Protein AF-A0A2N1MJB3-F1 (afdb_monomer)

Mean predicted aligned error: 12.79 Å

Sequence (61 aa):
MKENLPYWTSRNKEIDKLIRYTQLNATQACDYLEWIPFENFELVKYIALWMEGPRWIWDKG

Structure (mmCIF, N/CA/C/O backbone):
data_AF-A0A2N1MJB3-F1
#
_entry.id   AF-A0A2N1MJB3-F1
#
loop_
_atom_site.group_PDB
_atom_site.id
_atom_site.type_symbol
_atom_site.label_atom_id
_atom_site.label_alt_id
_atom_site.label_comp_id
_atom_site.label_asym_id
_atom_site.label_entity_id
_atom_site.label_seq_id
_atom_site.pdbx_PDB_ins_code
_atom_site.Cartn_x
_atom_site.Cartn_y
_atom_site.Cartn_z
_atom_site.occupancy
_atom_site.B_iso_or_equiv
_atom_site.auth_seq_id
_atom_site.auth_comp_id
_atom_site.auth_asym_id
_atom_site.auth_atom_id
_atom_site.pdbx_PDB_model_num
ATOM 1 N N . MET A 1 1 ? -4.654 3.661 13.575 1.00 40.84 1 MET A N 1
ATOM 2 C CA . MET A 1 1 ? -5.066 4.790 12.714 1.00 40.84 1 MET A CA 1
ATOM 3 C C . MET A 1 1 ? -6.224 4.326 11.855 1.00 40.84 1 MET A C 1
ATOM 5 O O . MET A 1 1 ? -6.100 3.300 11.204 1.00 40.84 1 MET A O 1
ATOM 9 N N . LYS A 1 2 ? -7.371 5.000 11.945 1.00 51.75 2 LYS A N 1
ATOM 10 C CA . LYS A 1 2 ? -8.616 4.620 11.256 1.00 51.75 2 LYS A CA 1
ATOM 11 C C . LYS A 1 2 ? -9.027 5.664 10.216 1.00 51.75 2 LYS A C 1
ATOM 13 O O . LYS A 1 2 ? -10.196 5.748 9.860 1.00 51.75 2 LYS A O 1
ATOM 18 N N . GLU A 1 3 ? -8.083 6.485 9.782 1.00 57.19 3 GLU A N 1
ATOM 19 C CA . GLU A 1 3 ? -8.379 7.722 9.079 1.00 57.19 3 GLU A CA 1
ATOM 20 C C . GLU A 1 3 ? -7.615 7.740 7.762 1.00 57.19 3 GLU A C 1
ATOM 22 O O . GLU A 1 3 ? -6.394 7.613 7.746 1.00 57.19 3 GLU A O 1
ATOM 27 N N . ASN A 1 4 ? -8.390 7.882 6.683 1.00 53.81 4 ASN A N 1
ATOM 28 C CA . ASN A 1 4 ? -7.969 8.049 5.293 1.00 53.81 4 ASN A CA 1
ATOM 29 C C . ASN A 1 4 ? -7.583 6.761 4.554 1.00 53.81 4 ASN A C 1
ATOM 31 O O . ASN A 1 4 ? -6.519 6.679 3.949 1.00 53.81 4 ASN A O 1
ATOM 35 N N . LEU A 1 5 ? -8.498 5.780 4.513 1.00 59.00 5 LEU A N 1
ATOM 36 C CA . LEU A 1 5 ? -8.528 4.895 3.342 1.00 59.00 5 LEU A CA 1
ATOM 37 C C . LEU A 1 5 ? -8.694 5.807 2.117 1.00 59.00 5 LEU A C 1
ATOM 39 O O . LEU A 1 5 ? -9.661 6.577 2.091 1.00 59.00 5 LEU A O 1
ATOM 43 N N . PRO A 1 6 ? -7.764 5.796 1.150 1.00 60.00 6 PRO A N 1
ATOM 44 C CA . PRO A 1 6 ? -7.901 6.659 -0.005 1.00 60.00 6 PRO A CA 1
ATOM 45 C C . PRO A 1 6 ? -9.170 6.262 -0.766 1.00 60.00 6 PRO A C 1
ATOM 47 O O . PRO A 1 6 ? -9.578 5.102 -0.743 1.00 60.00 6 PRO A O 1
ATOM 50 N N . TYR A 1 7 ? -9.807 7.217 -1.446 1.00 65.06 7 TYR A N 1
ATOM 51 C CA . TYR A 1 7 ? -11.067 7.018 -2.181 1.00 65.06 7 TYR A CA 1
ATOM 52 C C . TYR A 1 7 ? -10.959 6.057 -3.389 1.00 65.06 7 TYR A C 1
ATOM 54 O O . TYR A 1 7 ? -11.825 6.062 -4.265 1.00 65.06 7 TYR A O 1
ATOM 62 N N . TRP A 1 8 ? -9.900 5.249 -3.478 1.00 76.38 8 TRP A N 1
ATOM 63 C CA . TRP A 1 8 ? -9.723 4.275 -4.540 1.00 76.38 8 TRP A CA 1
ATOM 64 C C . TRP A 1 8 ? -10.584 3.027 -4.296 1.00 76.38 8 TRP A C 1
ATOM 66 O O . TRP A 1 8 ? -10.832 2.600 -3.171 1.00 76.38 8 TRP A O 1
ATOM 76 N N . THR A 1 9 ? -11.038 2.423 -5.390 1.00 78.19 9 THR A N 1
ATOM 77 C CA . THR A 1 9 ? -11.633 1.083 -5.427 1.00 78.19 9 THR A CA 1
ATOM 78 C C . THR A 1 9 ? -11.166 0.419 -6.711 1.00 78.19 9 THR A C 1
ATOM 80 O O . THR A 1 9 ? -11.163 1.045 -7.775 1.00 78.19 9 THR A O 1
ATOM 83 N N . SER A 1 10 ? -10.799 -0.857 -6.627 1.00 82.06 10 SER A N 1
ATOM 84 C CA . SER A 1 10 ? -10.477 -1.663 -7.809 1.00 82.06 10 SER A CA 1
ATOM 85 C C . SER A 1 10 ? -11.710 -2.005 -8.653 1.00 82.06 10 SER A C 1
ATOM 87 O O . SER A 1 10 ? -11.586 -2.625 -9.708 1.00 82.06 10 SER A O 1
ATOM 89 N N . ARG A 1 11 ? -12.917 -1.650 -8.177 1.00 85.50 11 ARG A N 1
ATOM 90 C CA . ARG A 1 11 ? -14.224 -2.150 -8.643 1.00 85.50 11 ARG A CA 1
ATOM 91 C C . ARG A 1 11 ? -14.400 -3.664 -8.474 1.00 85.50 11 ARG A C 1
ATOM 93 O O . ARG A 1 11 ? -15.425 -4.206 -8.890 1.00 85.50 11 ARG A O 1
ATOM 100 N N . ASN A 1 12 ? -13.461 -4.342 -7.815 1.00 90.69 12 ASN A N 1
ATOM 101 C CA . ASN A 1 12 ? -13.548 -5.744 -7.444 1.00 90.69 12 ASN A CA 1
ATOM 102 C C . ASN A 1 12 ? -13.587 -5.867 -5.915 1.00 90.69 12 ASN A C 1
ATOM 104 O O . ASN A 1 12 ? -12.597 -5.658 -5.218 1.00 90.69 12 ASN A O 1
ATOM 108 N N . LYS A 1 13 ? -14.753 -6.255 -5.392 1.00 91.12 13 LYS A N 1
ATOM 109 C CA . LYS A 1 13 ? -14.998 -6.321 -3.944 1.00 91.12 13 LYS A CA 1
ATOM 110 C C . LYS A 1 13 ? -14.072 -7.293 -3.214 1.00 91.12 13 LYS A C 1
ATOM 112 O O . LYS A 1 13 ? -13.759 -7.049 -2.054 1.00 91.12 13 LYS A O 1
ATOM 117 N N . GLU A 1 14 ? -13.661 -8.385 -3.853 1.00 93.81 14 GLU A N 1
ATOM 118 C CA . GLU A 1 14 ? -12.777 -9.369 -3.218 1.00 93.81 14 GLU A CA 1
ATOM 119 C C . GLU A 1 14 ? -11.337 -8.853 -3.147 1.00 93.81 14 GLU A C 1
ATOM 121 O O . GLU A 1 14 ? -10.687 -8.984 -2.111 1.00 93.81 14 GLU A O 1
ATOM 126 N N . ILE A 1 15 ? -10.877 -8.163 -4.195 1.00 91.06 15 ILE A N 1
ATOM 127 C CA . ILE A 1 15 ? -9.575 -7.484 -4.194 1.00 91.06 15 ILE A CA 1
ATOM 128 C C . ILE A 1 15 ? -9.563 -6.360 -3.150 1.00 91.06 15 ILE A C 1
ATOM 130 O O . ILE A 1 15 ? -8.644 -6.288 -2.337 1.00 91.06 15 ILE A O 1
ATOM 134 N N . ASP A 1 16 ? -10.613 -5.536 -3.098 1.00 90.62 16 ASP A N 1
ATOM 135 C CA . ASP A 1 16 ? -10.721 -4.443 -2.124 1.00 90.62 16 ASP A CA 1
ATOM 136 C C . ASP A 1 16 ? -10.700 -4.967 -0.671 1.00 90.62 16 ASP A C 1
ATOM 138 O O . ASP A 1 16 ? -10.032 -4.393 0.195 1.00 90.62 16 ASP A O 1
ATOM 142 N N . LYS A 1 17 ? -11.389 -6.087 -0.390 1.00 92.81 17 LYS A N 1
ATOM 143 C CA . LYS A 1 17 ? 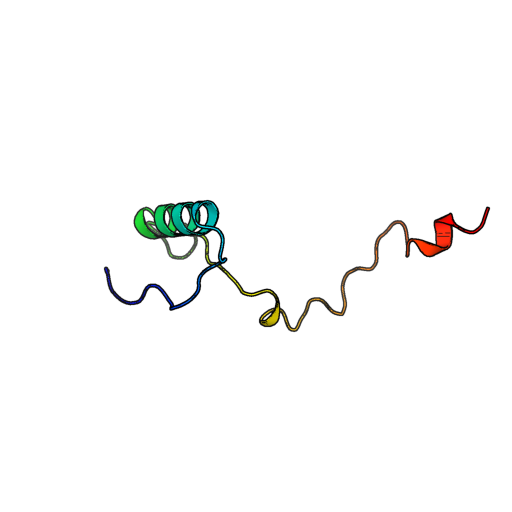-11.347 -6.753 0.925 1.00 92.81 17 LYS A CA 1
ATOM 144 C C . LYS A 1 17 ? -9.946 -7.254 1.268 1.00 92.81 17 LYS A C 1
ATOM 146 O O . LYS A 1 17 ? -9.507 -7.050 2.400 1.00 92.81 17 LYS A O 1
ATOM 151 N N . LEU A 1 18 ? -9.261 -7.899 0.320 1.00 93.69 18 LEU A N 1
ATOM 152 C CA . LEU A 1 18 ? -7.907 -8.417 0.519 1.00 93.69 18 LEU A CA 1
ATOM 153 C C . LEU A 1 18 ? -6.936 -7.285 0.859 1.00 93.69 18 LEU A C 1
ATOM 155 O O . LEU A 1 18 ? -6.225 -7.363 1.860 1.00 93.69 18 LEU A O 1
ATOM 159 N N . ILE A 1 19 ? -6.945 -6.210 0.071 1.00 92.31 19 ILE A N 1
ATOM 160 C CA . ILE A 1 19 ? -6.046 -5.077 0.294 1.00 92.31 19 ILE A CA 1
ATOM 161 C C . ILE A 1 19 ? -6.305 -4.461 1.673 1.00 92.31 19 ILE A C 1
ATOM 163 O O . ILE A 1 19 ? -5.372 -4.303 2.463 1.00 92.31 19 ILE A O 1
ATOM 167 N N . ARG A 1 20 ? -7.574 -4.228 2.032 1.00 90.94 20 ARG A N 1
ATOM 168 C CA . ARG A 1 20 ? -7.939 -3.701 3.354 1.00 90.94 20 ARG A CA 1
ATOM 169 C C . ARG A 1 20 ? -7.509 -4.619 4.500 1.00 90.94 20 ARG A C 1
ATOM 171 O O . ARG A 1 20 ? -7.089 -4.126 5.544 1.00 90.94 20 ARG A O 1
ATOM 178 N N . TYR A 1 21 ? -7.603 -5.935 4.323 1.00 93.62 21 TYR A N 1
ATOM 179 C CA . TYR A 1 21 ? -7.119 -6.899 5.309 1.00 93.62 21 TYR A CA 1
ATOM 180 C C . TYR A 1 21 ? -5.604 -6.775 5.522 1.00 93.62 21 TYR A C 1
ATOM 182 O O . TYR A 1 21 ? -5.160 -6.759 6.669 1.00 93.62 21 TYR A O 1
ATOM 190 N N . THR A 1 22 ? -4.812 -6.630 4.453 1.00 93.69 22 THR A N 1
ATOM 191 C CA . THR A 1 22 ? -3.354 -6.438 4.592 1.00 93.69 22 THR A CA 1
ATOM 192 C C . THR A 1 22 ? -3.015 -5.126 5.302 1.00 93.69 22 THR A C 1
ATOM 194 O O . THR A 1 22 ? -2.220 -5.126 6.233 1.00 93.69 22 THR A O 1
ATOM 197 N N . GLN A 1 23 ? -3.703 -4.031 4.964 1.00 91.38 23 GLN A N 1
ATOM 198 C CA . GLN A 1 23 ? -3.508 -2.719 5.592 1.00 91.38 23 GLN A CA 1
ATOM 199 C C . GLN A 1 23 ? -3.849 -2.704 7.087 1.00 91.38 23 GLN A C 1
ATOM 201 O O . GLN A 1 23 ? -3.172 -2.039 7.864 1.00 91.38 23 GLN A O 1
ATOM 206 N N . LEU A 1 24 ? -4.887 -3.436 7.506 1.00 92.25 24 LEU A N 1
ATOM 207 C CA . LEU A 1 24 ? -5.284 -3.525 8.917 1.00 92.25 24 LEU A CA 1
ATOM 208 C C . LEU A 1 24 ? -4.302 -4.333 9.774 1.00 92.25 24 LEU A C 1
ATOM 210 O O . LEU A 1 24 ? -4.209 -4.076 10.972 1.00 92.25 24 LEU A O 1
ATOM 214 N N . ASN A 1 25 ? -3.610 -5.305 9.177 1.00 93.88 25 ASN A N 1
ATOM 215 C CA . ASN A 1 25 ? -2.689 -6.202 9.878 1.00 93.88 25 ASN A CA 1
ATOM 216 C C . ASN A 1 25 ? -1.213 -5.807 9.726 1.00 93.88 25 ASN A C 1
ATOM 218 O O . ASN A 1 25 ? -0.350 -6.446 10.323 1.00 93.88 25 ASN A O 1
ATOM 222 N N . ALA A 1 26 ? -0.914 -4.782 8.930 1.00 94.38 26 ALA A N 1
ATOM 223 C CA . ALA A 1 26 ? 0.446 -4.327 8.711 1.00 94.38 26 ALA A CA 1
ATOM 224 C C . ALA A 1 26 ? 1.054 -3.732 9.982 1.00 94.38 26 ALA A C 1
ATOM 226 O O . ALA A 1 26 ? 0.460 -2.880 10.647 1.00 94.38 26 ALA A O 1
ATOM 227 N N . THR A 1 27 ? 2.269 -4.173 10.295 1.00 94.19 27 THR A N 1
ATOM 228 C CA . THR A 1 27 ? 3.045 -3.657 11.430 1.00 94.19 27 THR A CA 1
ATOM 229 C C . THR A 1 27 ? 4.067 -2.618 10.989 1.00 94.19 27 THR A C 1
ATO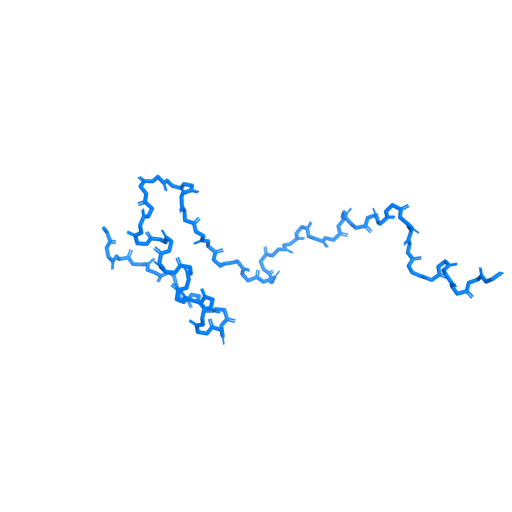M 231 O O . THR A 1 27 ? 4.414 -1.720 11.756 1.00 94.19 27 THR A O 1
ATOM 234 N N . GLN A 1 28 ? 4.510 -2.713 9.735 1.00 92.88 28 GLN A N 1
ATOM 235 C CA . GLN A 1 28 ? 5.472 -1.823 9.101 1.00 92.88 28 GLN A CA 1
ATOM 236 C C . GLN A 1 28 ? 4.910 -1.249 7.799 1.00 92.88 28 GLN A C 1
ATOM 238 O O . GLN A 1 28 ? 3.958 -1.763 7.212 1.00 92.88 28 GLN A O 1
ATOM 243 N N . ALA A 1 29 ? 5.537 -0.174 7.321 1.00 85.12 29 ALA A N 1
ATOM 244 C CA . ALA A 1 29 ? 5.097 0.549 6.131 1.00 85.12 29 ALA A CA 1
ATOM 245 C C . ALA A 1 29 ? 5.161 -0.274 4.827 1.00 85.12 29 ALA A C 1
ATOM 247 O O . ALA A 1 29 ? 4.589 0.138 3.826 1.00 85.12 29 ALA A O 1
ATOM 248 N N . CYS A 1 30 ? 5.849 -1.416 4.830 1.00 89.50 30 CYS A N 1
ATOM 249 C CA . CYS A 1 30 ? 5.985 -2.325 3.693 1.00 89.50 30 CYS A CA 1
ATOM 250 C C . CYS A 1 30 ? 5.145 -3.611 3.818 1.00 89.50 30 CYS A C 1
ATOM 252 O O . CYS A 1 30 ? 5.184 -4.439 2.913 1.00 89.50 30 CYS A O 1
ATOM 254 N N . ASP A 1 31 ? 4.373 -3.778 4.898 1.00 92.56 31 ASP A N 1
ATOM 255 C CA . ASP A 1 31 ? 3.620 -5.014 5.175 1.00 92.56 31 ASP A CA 1
ATOM 256 C C . ASP A 1 31 ? 2.206 -5.026 4.560 1.00 92.56 31 ASP A C 1
ATOM 258 O O . ASP A 1 31 ? 1.438 -5.965 4.782 1.00 92.56 31 ASP A O 1
ATOM 262 N N . TYR A 1 32 ? 1.8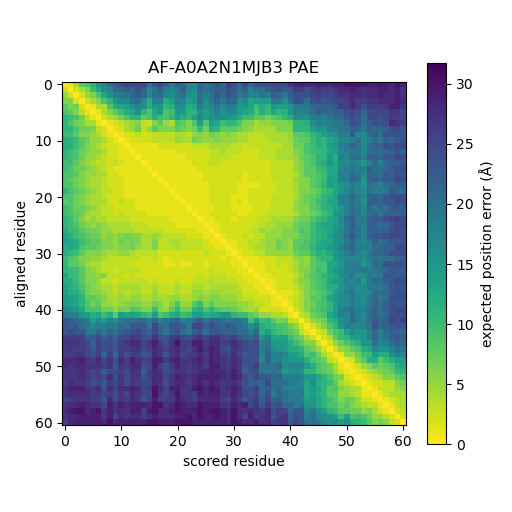20 -3.983 3.821 1.00 92.31 32 TYR A N 1
ATOM 263 C CA . TYR A 1 32 ? 0.489 -3.866 3.228 1.00 92.31 32 TYR A CA 1
ATOM 264 C C . TYR A 1 32 ? 0.527 -3.707 1.715 1.00 92.31 32 TYR A C 1
ATOM 266 O O . TYR A 1 32 ? 1.491 -3.220 1.130 1.00 92.31 32 TYR A O 1
ATOM 274 N N . LEU A 1 33 ? -0.576 -4.103 1.086 1.00 90.88 33 LEU A N 1
ATOM 275 C CA . LEU A 1 33 ? -0.810 -3.883 -0.331 1.00 90.88 33 LEU A CA 1
ATOM 276 C C . LEU A 1 33 ? -1.498 -2.533 -0.551 1.00 90.88 33 LEU A C 1
ATOM 278 O O . LEU A 1 33 ? -2.303 -2.081 0.267 1.00 90.88 33 LEU A O 1
ATOM 282 N N . GLU A 1 34 ? -1.225 -1.913 -1.692 1.00 88.00 34 GLU A N 1
ATOM 283 C CA . GLU A 1 34 ? -1.897 -0.700 -2.141 1.00 88.00 34 GLU A CA 1
ATOM 284 C C . GLU A 1 34 ? -2.423 -0.897 -3.560 1.00 88.00 34 GLU A C 1
ATOM 286 O O . GLU A 1 34 ? -1.776 -1.512 -4.409 1.00 88.00 34 GLU A O 1
ATOM 291 N N . TRP A 1 35 ? -3.627 -0.391 -3.812 1.00 87.94 35 TRP A N 1
ATO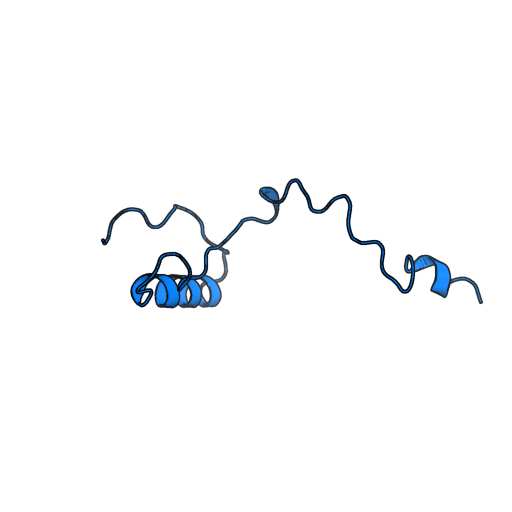M 292 C CA . TRP A 1 35 ? -4.169 -0.352 -5.158 1.00 87.94 35 TRP A CA 1
ATOM 293 C C . TRP A 1 35 ? -3.614 0.853 -5.909 1.00 87.94 35 TRP A C 1
ATOM 295 O O . TRP A 1 35 ? -3.807 1.995 -5.494 1.00 87.94 35 TRP A O 1
ATOM 305 N N . ILE A 1 36 ? -2.999 0.597 -7.059 1.00 84.94 36 ILE A N 1
ATOM 306 C CA . ILE A 1 36 ? -2.509 1.638 -7.958 1.00 84.94 36 ILE A CA 1
ATOM 307 C C . ILE A 1 36 ? -3.320 1.539 -9.259 1.00 84.94 36 ILE A C 1
ATOM 309 O O . ILE A 1 36 ? -3.232 0.518 -9.945 1.00 84.94 36 ILE A O 1
ATOM 313 N N . PRO A 1 37 ? -4.132 2.559 -9.602 1.00 82.00 37 PRO A N 1
ATOM 314 C CA . PRO A 1 37 ? -4.803 2.637 -10.896 1.00 82.00 37 PRO A CA 1
ATOM 315 C C . PRO A 1 37 ? -3.810 2.501 -12.050 1.00 82.00 37 PRO A C 1
ATOM 317 O O . PRO A 1 37 ? -2.712 3.056 -11.989 1.00 82.00 37 PRO A O 1
ATOM 320 N N . PHE A 1 38 ? -4.198 1.793 -13.113 1.00 78.69 38 PHE A N 1
ATOM 321 C CA . PHE A 1 38 ? -3.322 1.578 -14.267 1.00 78.69 38 PHE A CA 1
ATOM 322 C C . PHE A 1 38 ? -2.890 2.909 -14.906 1.00 78.69 38 PHE A C 1
ATOM 324 O O . PHE A 1 38 ? -1.754 3.063 -15.342 1.00 78.69 38 PHE A O 1
ATOM 331 N N . GLU A 1 39 ? -3.783 3.893 -14.891 1.00 79.31 39 GLU A N 1
ATOM 332 C CA . GLU A 1 39 ? -3.588 5.233 -15.440 1.00 79.31 39 GLU A CA 1
ATOM 333 C C . GLU A 1 39 ? -2.481 6.019 -14.721 1.00 79.31 39 GLU A C 1
ATOM 335 O O . GLU A 1 39 ? -1.887 6.911 -15.319 1.00 79.31 39 GLU A O 1
ATOM 340 N N . ASN A 1 40 ? -2.165 5.664 -13.469 1.00 78.62 40 ASN A N 1
ATOM 341 C CA . ASN A 1 40 ? -1.088 6.291 -12.699 1.00 78.62 40 ASN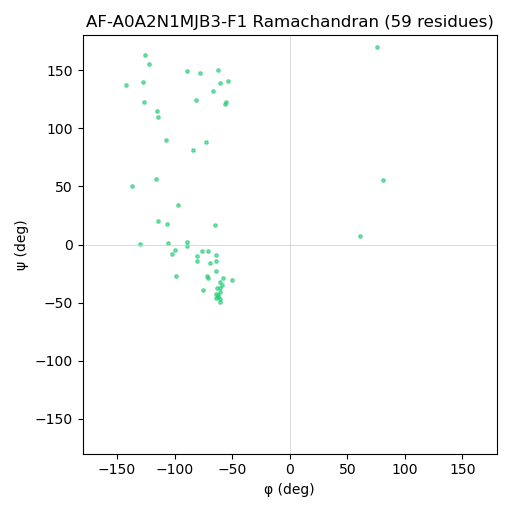 A CA 1
ATOM 342 C C . ASN A 1 40 ? 0.298 5.732 -13.060 1.00 78.62 40 ASN A C 1
ATOM 344 O O . ASN A 1 40 ? 1.317 6.277 -12.633 1.00 78.62 40 ASN A O 1
ATOM 348 N N . P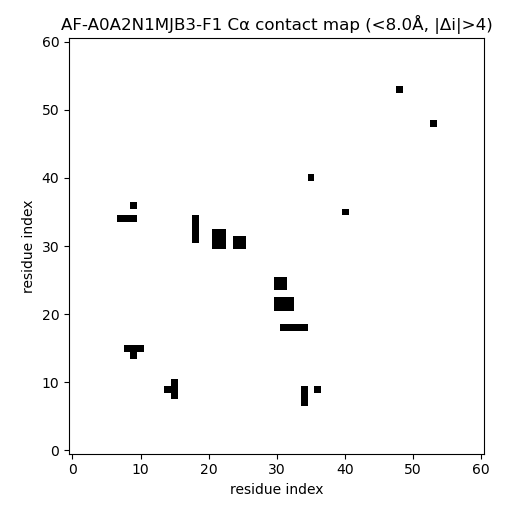HE A 1 41 ? 0.368 4.647 -13.833 1.00 79.25 41 PHE A N 1
ATOM 349 C CA . PHE A 1 41 ? 1.633 4.108 -14.316 1.00 79.25 41 PHE A CA 1
ATOM 350 C C . PHE A 1 41 ? 2.071 4.841 -15.592 1.00 79.25 41 PHE A C 1
ATOM 352 O O . PHE A 1 41 ? 1.922 4.343 -16.706 1.00 79.25 41 PHE A O 1
ATOM 359 N N . GLU A 1 42 ? 2.688 6.014 -15.435 1.00 69.06 42 GLU A N 1
ATOM 360 C CA . GLU A 1 42 ? 3.243 6.786 -16.563 1.00 69.06 42 GLU A CA 1
ATOM 361 C C . GLU A 1 42 ? 4.478 6.114 -17.210 1.00 69.06 42 GLU A C 1
ATOM 363 O O . GLU A 1 42 ? 4.845 6.424 -18.345 1.00 69.06 42 GLU A O 1
A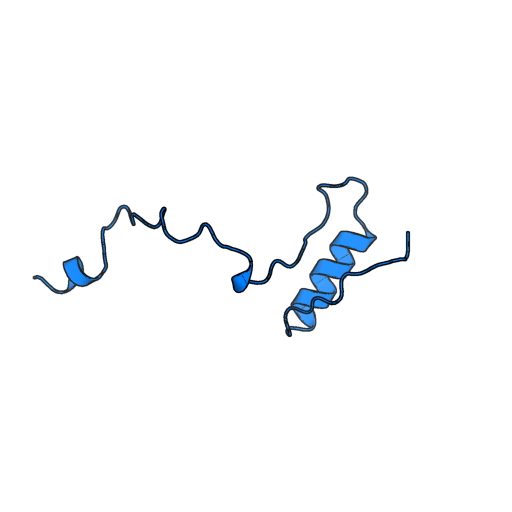TOM 368 N N . LEU A 1 43 ? 5.103 5.146 -16.523 1.00 59.38 43 LEU A N 1
ATOM 369 C CA . LEU A 1 43 ? 6.402 4.565 -16.889 1.00 59.38 43 LEU A CA 1
ATOM 370 C C . LEU A 1 43 ? 6.349 3.133 -17.469 1.00 59.38 43 LEU A C 1
ATOM 372 O O . LEU A 1 43 ? 7.374 2.460 -17.522 1.00 59.38 43 LEU A O 1
ATOM 376 N N . VAL A 1 44 ? 5.200 2.635 -17.944 1.00 57.84 44 VAL A N 1
ATOM 377 C CA . VAL A 1 44 ? 5.110 1.310 -18.621 1.00 57.84 44 VAL A CA 1
ATOM 378 C C . VAL A 1 44 ? 5.142 1.467 -20.147 1.00 57.84 44 VAL A C 1
ATOM 380 O O . VAL A 1 44 ? 4.503 0.738 -20.896 1.00 57.84 44 VAL A O 1
ATOM 383 N N . LYS A 1 45 ? 5.886 2.457 -20.653 1.00 53.81 45 LYS A N 1
ATOM 384 C CA . LYS A 1 45 ? 6.037 2.670 -22.103 1.00 53.81 45 LYS A CA 1
ATOM 385 C C . LYS A 1 45 ? 7.367 2.167 -22.673 1.00 53.81 45 LYS A C 1
ATOM 387 O O . LYS A 1 45 ? 7.501 2.130 -23.889 1.00 53.81 45 LYS A O 1
ATOM 392 N N . TYR A 1 46 ? 8.328 1.749 -21.837 1.00 54.34 46 TYR A N 1
ATOM 393 C CA . TYR A 1 46 ? 9.711 1.526 -22.296 1.00 54.34 46 TYR A CA 1
ATOM 394 C C . TYR A 1 46 ? 10.394 0.195 -21.944 1.00 54.34 46 TYR A C 1
ATOM 396 O O . TYR A 1 46 ? 11.531 0.002 -22.364 1.00 54.34 46 TYR A O 1
ATOM 404 N N . ILE A 1 47 ? 9.755 -0.755 -21.249 1.00 55.84 47 ILE A N 1
ATOM 405 C CA . ILE A 1 47 ? 10.437 -2.018 -20.883 1.00 55.84 47 ILE A CA 1
ATOM 406 C C . ILE A 1 47 ? 9.552 -3.252 -21.084 1.00 55.84 47 ILE A C 1
ATOM 408 O O . ILE A 1 47 ? 9.428 -4.113 -20.222 1.00 55.84 47 ILE A O 1
ATOM 412 N N . ALA A 1 48 ? 8.951 -3.358 -22.264 1.00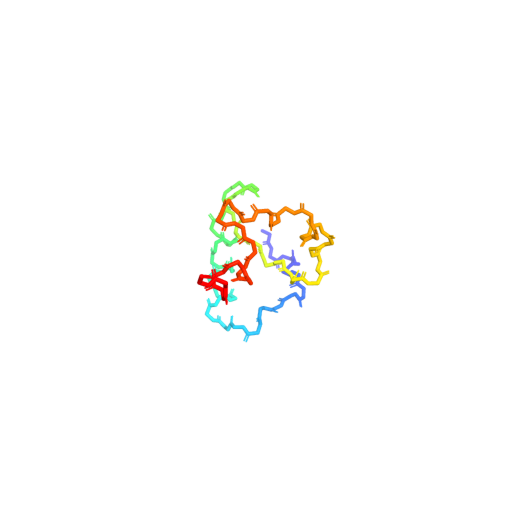 52.47 48 ALA A N 1
ATOM 413 C CA . ALA A 1 48 ? 8.510 -4.645 -22.792 1.00 52.47 48 ALA A CA 1
ATOM 414 C C . ALA A 1 48 ? 9.296 -4.963 -24.071 1.00 52.47 48 ALA A C 1
ATOM 416 O O . ALA A 1 48 ? 8.725 -5.183 -25.136 1.00 52.47 48 ALA A O 1
ATOM 417 N N . LEU A 1 49 ? 10.630 -4.972 -23.975 1.00 54.78 49 LEU A N 1
ATOM 418 C CA . LEU A 1 49 ? 11.438 -5.790 -24.876 1.00 54.78 49 LEU A CA 1
ATOM 419 C C . LEU A 1 49 ? 11.237 -7.235 -24.422 1.00 54.78 49 LEU A C 1
ATOM 421 O O . LEU A 1 49 ? 11.925 -7.735 -23.538 1.00 54.78 49 LEU A O 1
ATOM 425 N N . TRP A 1 50 ? 10.207 -7.869 -24.976 1.00 57.16 50 TRP A N 1
ATOM 426 C CA . TRP A 1 50 ? 10.022 -9.307 -24.865 1.00 57.16 50 TRP A CA 1
ATOM 427 C C . TRP A 1 50 ? 11.294 -9.970 -25.395 1.00 57.16 50 TRP A C 1
ATOM 429 O O . TRP A 1 50 ? 11.684 -9.708 -26.530 1.00 57.16 50 TRP A O 1
ATOM 439 N N . MET A 1 51 ? 11.952 -10.800 -24.584 1.00 56.84 51 MET A N 1
ATOM 440 C CA . MET A 1 51 ? 13.156 -11.541 -24.998 1.00 56.84 51 MET A CA 1
ATOM 441 C C . MET A 1 51 ? 12.890 -12.431 -26.223 1.00 56.84 51 MET A C 1
ATOM 443 O O . MET A 1 51 ? 13.771 -12.643 -27.045 1.00 56.84 51 MET A O 1
ATOM 447 N N . GLU A 1 52 ? 11.644 -12.884 -26.359 1.00 66.38 52 GLU A N 1
ATOM 448 C CA . GLU A 1 52 ? 11.091 -13.645 -27.490 1.00 66.38 52 GLU A CA 1
ATOM 449 C C . GLU A 1 52 ? 10.808 -12.770 -28.732 1.00 66.38 52 GLU A C 1
ATOM 451 O O . GLU A 1 52 ? 10.414 -13.263 -29.788 1.00 66.38 52 GLU A O 1
ATOM 456 N N . GLY A 1 53 ? 10.970 -11.452 -28.607 1.00 66.75 53 GLY A N 1
ATOM 457 C CA . GLY A 1 53 ? 10.621 -10.474 -29.623 1.00 66.75 53 GLY A CA 1
ATOM 458 C C . GLY A 1 53 ? 9.111 -10.199 -29.739 1.00 66.75 53 GLY A C 1
ATOM 459 O O . GLY A 1 53 ? 8.270 -10.846 -29.114 1.00 66.75 53 GLY A O 1
ATOM 460 N N . PRO A 1 54 ? 8.732 -9.167 -30.507 1.00 67.88 54 PRO A N 1
ATOM 461 C CA . PRO A 1 54 ? 7.334 -8.851 -30.799 1.00 67.88 54 PRO A CA 1
ATOM 462 C C . PRO A 1 54 ? 6.610 -10.000 -31.528 1.00 67.88 54 PRO A C 1
ATOM 464 O O . PRO A 1 54 ? 7.142 -10.588 -32.468 1.00 67.88 54 PRO A O 1
ATOM 467 N N . ARG A 1 55 ? 5.352 -10.264 -31.135 1.00 65.50 55 ARG A N 1
ATOM 468 C CA . ARG A 1 55 ? 4.506 -11.380 -31.623 1.00 65.50 55 ARG A CA 1
ATOM 469 C C . ARG A 1 55 ? 4.423 -11.526 -33.148 1.00 65.50 55 ARG A C 1
ATOM 471 O O . ARG A 1 55 ? 4.325 -12.643 -33.627 1.00 65.50 55 ARG A O 1
ATOM 478 N N . TRP A 1 56 ? 4.535 -10.438 -33.910 1.00 63.47 56 TRP A N 1
ATOM 479 C CA . TRP A 1 56 ? 4.511 -10.464 -35.382 1.00 63.47 56 TRP A CA 1
ATOM 480 C C . TRP A 1 56 ? 5.685 -11.228 -36.037 1.00 63.47 56 TRP A C 1
ATOM 482 O O . TRP A 1 56 ? 5.673 -11.446 -37.245 1.00 63.47 56 TRP A O 1
ATOM 492 N N . ILE A 1 57 ? 6.706 -11.638 -35.265 1.00 65.00 57 ILE A N 1
ATOM 493 C CA . ILE A 1 57 ? 7.811 -12.491 -35.733 1.00 65.00 57 ILE A CA 1
ATOM 494 C C . ILE A 1 57 ? 7.306 -13.925 -35.952 1.00 65.00 57 ILE A C 1
ATOM 496 O O . ILE A 1 57 ? 7.823 -14.629 -36.808 1.00 65.00 57 ILE A O 1
ATOM 500 N N . TRP A 1 58 ? 6.257 -14.334 -35.237 1.00 65.94 58 TRP A N 1
ATOM 501 C CA . TRP A 1 58 ? 5.705 -15.687 -35.272 1.00 65.94 58 TRP A CA 1
ATOM 502 C C . TRP A 1 58 ? 4.797 -15.913 -36.491 1.00 65.94 58 TRP A C 1
ATOM 504 O O . TRP A 1 58 ? 4.512 -17.053 -36.843 1.00 65.94 58 TRP A O 1
ATOM 514 N N . ASP A 1 59 ? 4.399 -14.831 -37.167 1.00 71.06 59 ASP A N 1
ATOM 515 C CA . ASP A 1 59 ? 3.585 -14.866 -38.387 1.00 71.06 59 ASP A CA 1
ATOM 516 C C . ASP A 1 59 ? 4.436 -14.954 -39.670 1.00 71.06 59 ASP A C 1
ATOM 518 O O . ASP A 1 59 ? 3.898 -15.003 -40.778 1.00 71.06 59 ASP A O 1
ATOM 522 N N . LYS A 1 60 ? 5.771 -14.967 -39.546 1.00 61.34 60 LYS A N 1
ATOM 523 C CA . LYS A 1 60 ? 6.692 -15.228 -40.656 1.00 61.34 60 LYS A CA 1
ATOM 524 C C . LYS A 1 60 ? 7.299 -16.617 -40.493 1.00 61.34 60 LYS A C 1
ATOM 526 O O . LYS A 1 60 ? 8.322 -16.772 -39.833 1.00 61.34 60 LYS A O 1
ATOM 531 N N . GLY A 1 61 ? 6.619 -17.606 -41.070 1.00 56.97 61 GLY A N 1
ATOM 532 C CA . GLY A 1 61 ? 7.197 -18.925 -41.339 1.00 56.97 61 GLY A CA 1
ATOM 533 C C . GLY A 1 61 ? 8.396 -18.865 -42.277 1.00 56.97 61 GLY A C 1
ATOM 534 O O . GLY A 1 61 ? 8.541 -17.852 -43.004 1.00 56.97 61 GLY A O 1
#

Radius of gyration: 18.26 Å; Cα contacts (8 Å, |Δi|>4): 24; chains: 1; bounding box: 28×27×54 Å

Organism: NCBI:txid588596
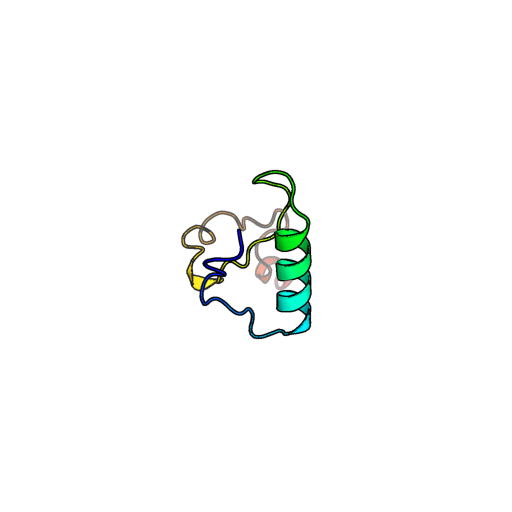
Foldseek 3Di:
DPDDPDPDDPVDPVVVVQQVVQVVPDPDPPRGDDDDPPVNCPPPPPPPCPPVHDPVVVVPD

pLDDT: mean 75.64, std 15.52, range [40.84, 94.38]

Secondary structure (DSSP, 8-state):
------S---S-HHHHHHHHHHHHH-SSTTSS-----GGG-TTTTS----TT--GGGTT--

Solvent-accessible surface area (backbone atoms only — not comparable to full-atom values): 4330 Å² total; per-residue (Å²): 137,93,78,76,82,67,95,74,74,83,87,39,71,67,59,47,50,51,34,51,51,30,52,74,67,36,88,52,97,80,55,41,61,80,92,74,62,74,85,74,55,82,77,79,82,80,81,80,79,49,92,87,49,68,74,76,60,77,76,58,126